Protein AF-A0A538CW38-F1 (afdb_monomer_lite)

Structure (mmCIF, N/CA/C/O backbone):
data_AF-A0A538CW38-F1
#
_entry.id   AF-A0A538CW38-F1
#
loop_
_atom_site.group_PDB
_atom_site.id
_atom_site.type_symbol
_atom_site.label_atom_id
_atom_site.label_alt_id
_atom_site.label_comp_id
_atom_site.label_asym_id
_atom_site.label_entity_id
_atom_site.label_seq_id
_atom_site.pdbx_PDB_ins_code
_atom_site.Cartn_x
_atom_site.Cartn_y
_atom_site.Cartn_z
_atom_site.occupancy
_atom_site.B_iso_or_equiv
_atom_site.auth_seq_id
_atom_site.auth_comp_id
_atom_site.auth_asym_id
_atom_site.auth_atom_id
_atom_site.pdbx_PDB_model_num
ATOM 1 N N . CYS A 1 1 ? -4.293 5.040 9.242 1.00 83.94 1 CYS A N 1
ATOM 2 C CA . CYS A 1 1 ? -3.721 4.566 7.962 1.00 83.94 1 CYS A CA 1
ATOM 3 C C . CYS A 1 1 ? -2.977 3.255 8.175 1.00 83.94 1 CYS A C 1
ATOM 5 O O . CYS A 1 1 ? -2.301 3.112 9.181 1.00 83.94 1 CYS A O 1
ATOM 7 N N . MET A 1 2 ? -3.087 2.299 7.259 1.00 89.56 2 MET A N 1
ATOM 8 C CA . MET A 1 2 ? -2.356 1.030 7.330 1.00 89.56 2 MET A CA 1
ATOM 9 C C . MET A 1 2 ? -1.549 0.855 6.048 1.00 89.56 2 MET A C 1
ATOM 11 O O . MET A 1 2 ? -2.017 1.242 4.981 1.00 89.56 2 MET A O 1
ATOM 15 N N . SER A 1 3 ? -0.340 0.308 6.149 1.00 89.81 3 SER A N 1
ATOM 16 C CA . SER A 1 3 ? 0.521 0.022 4.998 1.00 89.81 3 SER A CA 1
ATOM 17 C C . SER A 1 3 ? 1.208 -1.327 5.168 1.00 89.81 3 SER A C 1
ATOM 19 O O . SER A 1 3 ? 1.497 -1.734 6.289 1.00 89.81 3 SER A O 1
ATOM 21 N N . ARG A 1 4 ? 1.511 -2.004 4.055 1.00 91.19 4 ARG A N 1
ATOM 22 C CA . ARG A 1 4 ? 2.271 -3.266 4.045 1.00 91.19 4 ARG A CA 1
ATOM 23 C C . ARG A 1 4 ? 3.788 -3.053 4.107 1.00 91.19 4 ARG A C 1
ATOM 25 O O . ARG A 1 4 ? 4.537 -4.017 4.026 1.00 91.19 4 ARG A O 1
ATOM 32 N N . ALA A 1 5 ? 4.265 -1.812 4.185 1.00 91.38 5 ALA A N 1
ATOM 33 C CA . ALA A 1 5 ? 5.693 -1.546 4.318 1.00 91.38 5 ALA A CA 1
ATOM 34 C C . ALA A 1 5 ? 6.199 -1.927 5.726 1.00 91.38 5 ALA A C 1
ATOM 36 O O . ALA A 1 5 ? 5.459 -1.718 6.694 1.00 91.38 5 ALA A O 1
ATOM 37 N N . PRO A 1 6 ? 7.447 -2.430 5.853 1.00 93.75 6 PRO A N 1
ATOM 38 C CA . PRO A 1 6 ? 8.099 -2.646 7.145 1.00 93.75 6 PRO A CA 1
ATOM 39 C C . PRO A 1 6 ? 8.028 -1.408 8.041 1.00 93.75 6 PRO A C 1
ATOM 41 O O . PRO A 1 6 ? 8.028 -0.275 7.544 1.00 93.75 6 PRO A O 1
ATOM 44 N N . LEU A 1 7 ? 7.978 -1.622 9.357 1.00 94.75 7 LEU A N 1
ATOM 45 C CA . LEU A 1 7 ? 7.806 -0.551 10.335 1.00 94.75 7 LEU A CA 1
ATOM 46 C C . LEU A 1 7 ? 8.900 0.515 10.202 1.00 94.75 7 LEU A C 1
ATOM 48 O O . LEU A 1 7 ? 8.592 1.702 10.139 1.00 94.75 7 LEU A O 1
ATOM 52 N N . GLU A 1 8 ? 10.155 0.096 10.071 1.00 94.50 8 GLU A N 1
ATOM 53 C CA . GLU A 1 8 ? 11.328 0.968 9.965 1.00 94.50 8 GLU A CA 1
ATOM 54 C C . GLU A 1 8 ? 11.224 1.884 8.740 1.00 94.50 8 GLU A C 1
ATOM 56 O O . GLU A 1 8 ? 11.485 3.085 8.820 1.00 94.50 8 GLU A O 1
ATOM 61 N N . LYS A 1 9 ? 10.754 1.334 7.611 1.00 92.62 9 LYS A N 1
ATOM 62 C CA . LYS A 1 9 ? 10.517 2.099 6.383 1.00 92.62 9 LYS A CA 1
ATOM 63 C C . LYS A 1 9 ? 9.413 3.138 6.581 1.00 92.62 9 LYS A C 1
ATOM 65 O O . LYS A 1 9 ? 9.551 4.262 6.109 1.00 92.62 9 LYS A O 1
ATOM 70 N N . LEU A 1 10 ? 8.326 2.786 7.271 1.00 92.31 10 LEU A N 1
ATOM 71 C CA . LEU A 1 10 ? 7.231 3.722 7.547 1.00 92.31 10 LEU A CA 1
ATOM 72 C C . LEU A 1 10 ? 7.647 4.845 8.499 1.00 92.31 10 LEU A C 1
ATOM 74 O O . LEU A 1 10 ? 7.277 5.993 8.256 1.00 92.31 10 LEU A O 1
ATOM 78 N N . VAL A 1 11 ? 8.439 4.539 9.533 1.00 93.38 11 VAL A N 1
ATOM 79 C CA . VAL A 1 11 ? 9.001 5.550 10.445 1.00 93.38 11 VAL A CA 1
ATOM 80 C C . VAL A 1 11 ? 9.838 6.558 9.657 1.00 93.38 11 VAL A C 1
ATOM 82 O O . VAL A 1 11 ? 9.542 7.753 9.702 1.00 93.38 11 VAL A O 1
ATOM 85 N N . ALA A 1 12 ? 10.808 6.075 8.875 1.00 92.44 12 ALA A N 1
ATOM 86 C CA . ALA A 1 12 ? 11.690 6.925 8.076 1.00 92.44 12 ALA A CA 1
ATOM 87 C C . ALA A 1 12 ? 10.929 7.738 7.014 1.00 92.44 12 ALA A C 1
ATOM 89 O O . ALA A 1 12 ? 11.264 8.887 6.742 1.00 92.44 12 ALA A O 1
ATOM 90 N N . PHE A 1 13 ? 9.872 7.170 6.421 1.00 88.94 13 PHE A N 1
ATOM 91 C CA . PHE A 1 13 ? 9.053 7.872 5.430 1.00 88.94 13 PHE A CA 1
ATOM 92 C C . PHE A 1 13 ? 8.191 8.981 6.053 1.00 88.94 13 PHE A C 1
ATOM 94 O O . PHE A 1 13 ? 7.971 10.023 5.423 1.00 88.94 13 PHE A O 1
ATOM 101 N N . LYS A 1 14 ? 7.706 8.762 7.283 1.00 87.25 14 LYS A N 1
ATOM 102 C CA . LYS A 1 14 ? 6.852 9.688 8.036 1.00 87.25 14 LYS A CA 1
ATOM 103 C C . LYS A 1 14 ? 7.612 10.878 8.606 1.00 87.25 14 LYS A C 1
ATOM 105 O O . LYS A 1 14 ? 7.069 11.980 8.582 1.00 87.25 14 LYS A O 1
ATOM 110 N N . GLU A 1 15 ? 8.801 10.656 9.161 1.00 88.19 15 GLU A N 1
ATOM 111 C CA . GLU A 1 15 ? 9.587 11.675 9.868 1.00 88.19 15 GLU A CA 1
ATOM 112 C C . GLU A 1 15 ? 9.698 13.010 9.101 1.00 88.19 15 GLU A C 1
ATOM 114 O O . GLU A 1 15 ? 9.277 14.029 9.652 1.00 88.19 15 GLU A O 1
ATOM 119 N N . PRO A 1 16 ? 10.097 13.040 7.813 1.00 90.00 16 PRO A N 1
ATOM 120 C CA . PRO A 1 16 ? 10.167 14.290 7.054 1.00 90.00 16 PRO A CA 1
ATOM 121 C C . PRO A 1 16 ? 8.796 14.859 6.647 1.00 90.00 16 PRO A C 1
ATOM 123 O O . PRO A 1 16 ? 8.714 16.007 6.224 1.00 90.00 16 PRO A O 1
ATOM 126 N N . ARG A 1 17 ? 7.712 14.075 6.734 1.00 87.81 17 ARG A N 1
ATOM 127 C CA . ARG A 1 17 ? 6.363 14.450 6.263 1.00 87.81 17 ARG A CA 1
ATOM 128 C C . ARG A 1 17 ? 5.426 14.917 7.376 1.00 87.81 17 ARG A C 1
ATOM 130 O O . ARG A 1 17 ? 4.297 15.304 7.086 1.00 87.81 17 ARG A O 1
ATOM 137 N N . GLY A 1 18 ? 5.849 14.846 8.639 1.00 89.75 18 GLY A N 1
ATOM 138 C CA . GLY A 1 18 ? 5.095 15.393 9.771 1.00 89.75 18 GLY A CA 1
ATOM 139 C C . GLY A 1 18 ? 3.697 14.791 9.972 1.00 89.75 18 GLY A C 1
ATOM 140 O O . GLY A 1 18 ? 2.805 15.481 10.458 1.00 89.75 18 GLY A O 1
ATOM 141 N N . TRP A 1 19 ? 3.464 13.527 9.589 1.00 87.69 19 TRP A N 1
ATOM 142 C CA . TRP A 1 19 ? 2.121 12.934 9.683 1.00 87.69 19 TRP A CA 1
ATOM 143 C C . TRP A 1 19 ? 1.596 12.912 11.127 1.00 87.69 19 TRP A C 1
ATOM 145 O O . TRP A 1 19 ? 2.262 12.419 12.040 1.00 87.69 19 TRP A O 1
ATOM 155 N N . THR A 1 20 ? 0.362 13.370 11.316 1.00 88.56 20 THR A N 1
ATOM 156 C CA . THR A 1 20 ? -0.348 13.359 12.608 1.00 88.56 20 THR A CA 1
ATOM 157 C C . THR A 1 20 ? -1.392 12.250 12.706 1.00 88.56 20 THR A C 1
ATOM 159 O O . THR A 1 20 ? -1.828 11.900 13.801 1.00 88.56 20 THR A O 1
ATOM 162 N N . VAL A 1 21 ? -1.781 11.662 11.573 1.00 86.19 21 VAL A N 1
ATOM 163 C CA . VAL A 1 21 ? -2.743 10.560 11.529 1.00 86.19 21 VAL A CA 1
ATOM 164 C C . VAL A 1 21 ? -2.149 9.294 12.159 1.00 86.19 21 VAL A C 1
ATOM 166 O O . VAL A 1 21 ? -0.995 8.959 11.871 1.00 86.19 21 VAL A O 1
ATOM 169 N N . PRO A 1 22 ? -2.912 8.544 12.979 1.00 90.38 22 PRO A N 1
ATOM 170 C CA . PRO A 1 22 ? -2.478 7.239 13.454 1.00 90.38 22 PRO A CA 1
ATOM 171 C C . PRO A 1 22 ? -2.173 6.320 12.277 1.00 90.38 22 PRO A C 1
ATOM 173 O O . PRO A 1 22 ? -2.947 6.228 11.314 1.00 90.38 22 PRO A O 1
ATOM 176 N N . TRP A 1 23 ? -1.046 5.627 12.350 1.00 90.94 23 TRP A N 1
ATOM 177 C CA . TRP A 1 23 ? -0.602 4.725 11.304 1.00 90.94 23 TRP A CA 1
ATOM 178 C C . TRP A 1 23 ? -0.074 3.428 11.904 1.00 90.94 23 TRP A C 1
ATOM 180 O O . TRP A 1 23 ? 0.406 3.405 13.035 1.00 90.94 23 TRP A O 1
ATOM 190 N N . VAL A 1 24 ? -0.198 2.346 11.145 1.00 93.75 24 VAL A N 1
ATOM 191 C CA . VAL A 1 24 ? 0.233 1.014 11.560 1.00 93.75 24 VAL A CA 1
ATOM 192 C C . VAL A 1 24 ? 0.886 0.293 10.386 1.00 93.75 24 VAL A C 1
ATOM 194 O O . VAL A 1 24 ? 0.472 0.454 9.231 1.00 93.75 24 VAL A O 1
ATOM 197 N N . SER A 1 25 ? 1.925 -0.484 10.682 1.00 94.62 25 SER A N 1
ATOM 198 C CA . SER A 1 25 ? 2.499 -1.432 9.732 1.00 94.62 25 SER A CA 1
ATOM 199 C C . SER A 1 25 ? 1.713 -2.739 9.796 1.00 94.62 25 SER A C 1
ATOM 201 O O . SER A 1 25 ? 1.579 -3.323 10.864 1.00 94.62 25 SER A O 1
ATOM 203 N N . GLY A 1 26 ? 1.206 -3.192 8.654 1.00 93.25 26 GLY A N 1
ATOM 204 C CA . GLY A 1 26 ? 0.672 -4.540 8.449 1.00 93.25 26 GLY A CA 1
ATOM 205 C C . GLY A 1 26 ? 1.699 -5.480 7.820 1.00 93.25 26 GLY A C 1
ATOM 206 O O . GLY A 1 26 ? 1.327 -6.399 7.097 1.00 93.25 26 GLY A O 1
ATOM 207 N N . TYR A 1 27 ? 2.994 -5.190 7.966 1.00 93.38 27 TYR A N 1
ATOM 208 C CA . TYR A 1 27 ? 4.041 -6.031 7.401 1.00 93.38 27 TYR A CA 1
ATOM 209 C C . TYR A 1 27 ? 4.046 -7.409 8.073 1.00 93.38 27 TYR A C 1
ATOM 211 O O . TYR A 1 27 ? 4.076 -7.503 9.296 1.00 93.38 27 TYR A O 1
ATOM 219 N N . GLY A 1 28 ? 4.035 -8.467 7.261 1.00 91.88 28 GLY A N 1
ATOM 220 C CA . GLY A 1 28 ? 4.014 -9.855 7.735 1.00 91.88 28 GLY A CA 1
ATOM 221 C C . GLY A 1 28 ? 2.635 -10.386 8.139 1.00 91.88 28 GLY A C 1
ATOM 222 O O . GLY A 1 28 ? 2.541 -11.560 8.474 1.00 91.88 28 GLY A O 1
ATOM 223 N N . ASP A 1 29 ? 1.589 -9.561 8.077 1.00 93.62 29 ASP A N 1
ATOM 224 C CA . ASP A 1 29 ? 0.212 -9.945 8.393 1.00 93.62 29 ASP A CA 1
ATOM 225 C C . ASP A 1 29 ? -0.651 -10.082 7.124 1.00 93.62 29 ASP A C 1
ATOM 227 O O . ASP A 1 29 ? -0.377 -9.453 6.093 1.00 93.62 29 ASP A O 1
ATOM 231 N N . ASP A 1 30 ? -1.705 -10.899 7.205 1.00 94.00 30 ASP A N 1
ATOM 232 C CA . ASP A 1 30 ? -2.580 -11.213 6.072 1.00 94.00 30 ASP A CA 1
ATOM 233 C C . ASP A 1 30 ? -3.799 -10.281 5.929 1.00 94.00 30 ASP A C 1
ATOM 235 O O . ASP A 1 30 ? -4.483 -10.316 4.903 1.00 94.00 30 ASP A O 1
ATOM 239 N N . PHE A 1 31 ? -4.046 -9.369 6.878 1.00 91.25 31 PHE A N 1
ATOM 240 C CA . PHE A 1 31 ? -5.240 -8.516 6.909 1.00 91.25 31 PHE A CA 1
ATOM 241 C C . PHE A 1 31 ? -5.486 -7.761 5.599 1.00 91.25 31 PHE A C 1
ATOM 243 O O . PHE A 1 31 ? -6.604 -7.728 5.087 1.00 91.25 31 PHE A O 1
ATOM 250 N N . LEU A 1 32 ? -4.457 -7.151 5.001 1.00 90.44 32 LEU A N 1
ATOM 251 C CA . LEU A 1 32 ? -4.656 -6.417 3.747 1.00 90.44 32 LEU A CA 1
ATOM 252 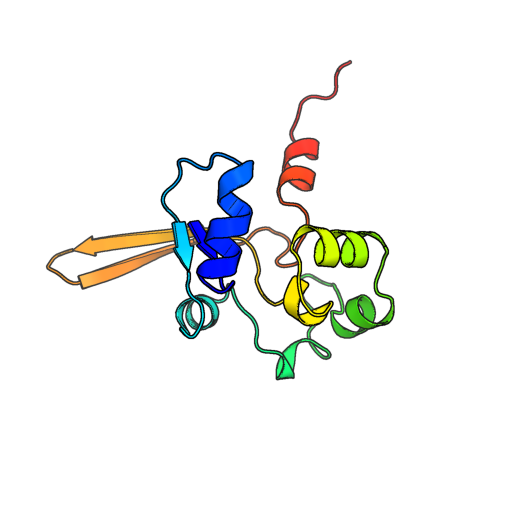C C . LEU A 1 32 ? -5.047 -7.349 2.589 1.00 90.44 32 LEU A C 1
ATOM 254 O O . LEU A 1 32 ? -5.762 -6.906 1.691 1.00 90.44 32 LEU A O 1
ATOM 258 N N . PHE A 1 33 ? -4.635 -8.619 2.601 1.00 90.50 33 PHE A N 1
ATOM 259 C CA . PHE A 1 33 ? -5.056 -9.605 1.602 1.00 90.50 33 PHE A CA 1
ATOM 260 C C . PHE A 1 33 ? -6.503 -10.045 1.838 1.00 90.50 33 PHE A C 1
ATOM 262 O O . PHE A 1 33 ? -7.304 -9.995 0.905 1.00 90.50 33 PHE A O 1
ATOM 269 N N . ASP A 1 34 ? -6.863 -10.384 3.078 1.00 91.19 34 ASP A N 1
ATOM 270 C CA . ASP A 1 34 ? -8.220 -10.821 3.447 1.00 91.19 34 ASP A CA 1
ATOM 271 C C . ASP A 1 34 ? -9.277 -9.749 3.151 1.00 91.19 34 ASP A C 1
ATOM 273 O O . ASP A 1 34 ? -10.413 -10.036 2.761 1.00 91.19 34 ASP A O 1
ATOM 277 N N . TYR A 1 35 ? -8.885 -8.480 3.275 1.00 88.56 35 TYR A N 1
ATOM 278 C CA . TYR A 1 35 ? -9.743 -7.338 2.984 1.00 88.56 35 TYR A CA 1
ATOM 279 C C . TYR A 1 35 ? -9.615 -6.824 1.545 1.00 88.56 35 TYR A C 1
ATOM 281 O O . TYR A 1 35 ? -10.276 -5.846 1.196 1.00 88.56 35 TYR A O 1
ATOM 289 N N . GLY A 1 36 ? -8.840 -7.489 0.682 1.00 86.38 36 GLY A N 1
ATOM 290 C CA . GLY A 1 36 ? -8.750 -7.193 -0.752 1.00 86.38 36 GLY A CA 1
ATOM 291 C C . GLY A 1 36 ? -7.999 -5.905 -1.105 1.00 86.38 36 GLY A C 1
ATOM 292 O O . GLY A 1 36 ? -8.204 -5.360 -2.189 1.00 86.38 36 GLY A O 1
ATOM 293 N N . PHE A 1 37 ? -7.163 -5.401 -0.194 1.00 86.62 37 PHE A N 1
ATOM 294 C CA . PHE A 1 37 ? -6.291 -4.242 -0.406 1.00 86.62 37 PHE A CA 1
ATOM 295 C C . PHE A 1 37 ? -4.877 -4.634 -0.841 1.00 86.62 37 PHE A C 1
ATOM 297 O O . PHE A 1 37 ? -4.184 -3.810 -1.424 1.00 86.62 37 PHE A O 1
ATOM 304 N N . ALA A 1 38 ? -4.431 -5.861 -0.581 1.00 88.31 38 ALA A N 1
ATOM 305 C CA . ALA A 1 38 ? -3.144 -6.379 -1.027 1.00 88.31 38 ALA A CA 1
ATOM 306 C C . ALA A 1 38 ? -3.319 -7.572 -1.965 1.00 88.31 38 ALA A C 1
ATOM 308 O O . ALA A 1 38 ? -4.312 -8.298 -1.915 1.00 88.31 38 ALA A O 1
ATOM 309 N N . PHE A 1 39 ? -2.322 -7.776 -2.819 1.00 85.19 39 PHE A N 1
ATOM 310 C CA . PHE A 1 39 ? -2.363 -8.782 -3.867 1.00 85.19 39 PHE A CA 1
ATOM 311 C C . PHE A 1 39 ? -1.085 -9.598 -3.875 1.00 85.19 39 PHE A C 1
ATOM 313 O O . PHE A 1 39 ? 0.020 -9.065 -3.745 1.00 85.19 39 PHE A O 1
ATOM 320 N N . ARG A 1 40 ? -1.251 -10.912 -4.005 1.00 85.38 40 ARG A N 1
ATOM 321 C CA . ARG A 1 40 ? -0.124 -11.836 -4.048 1.00 85.38 40 ARG A CA 1
ATOM 322 C C . ARG A 1 40 ? 0.527 -11.807 -5.425 1.00 85.38 40 ARG A C 1
ATOM 324 O O . ARG A 1 40 ? -0.156 -11.622 -6.434 1.00 85.38 40 ARG A O 1
ATOM 331 N N . ARG A 1 41 ? 1.850 -11.980 -5.450 1.00 81.38 41 ARG A N 1
ATOM 332 C CA . ARG A 1 41 ? 2.660 -11.895 -6.672 1.00 81.38 41 ARG A CA 1
ATOM 333 C C . ARG A 1 41 ? 2.243 -12.910 -7.720 1.00 81.38 41 ARG A C 1
ATOM 335 O O . ARG A 1 41 ? 2.172 -12.545 -8.888 1.00 81.38 41 ARG A O 1
ATOM 342 N N . GLU A 1 42 ? 1.896 -14.128 -7.306 1.00 76.06 42 GLU A N 1
ATOM 343 C CA . GLU A 1 42 ? 1.603 -15.228 -8.230 1.00 76.06 42 GLU A CA 1
ATOM 344 C C . GLU A 1 42 ? 0.430 -14.916 -9.174 1.00 76.06 42 GLU A C 1
ATOM 346 O O . GLU A 1 42 ? 0.337 -15.494 -10.252 1.00 76.06 42 GLU A O 1
ATOM 351 N N . GLY A 1 43 ? -0.449 -13.980 -8.795 1.00 68.94 43 GLY A N 1
ATOM 352 C CA . GLY A 1 43 ? -1.569 -13.547 -9.625 1.00 68.94 43 GLY A CA 1
ATOM 353 C C . GLY A 1 43 ? -1.352 -12.237 -10.380 1.00 68.94 43 GLY A C 1
ATOM 354 O O . GLY A 1 43 ? -2.184 -11.901 -11.214 1.00 68.94 43 GLY A O 1
ATOM 355 N N . MET A 1 44 ? -0.304 -11.451 -10.107 1.00 73.56 44 MET A N 1
ATOM 356 C CA . MET A 1 44 ? -0.229 -10.075 -10.628 1.00 73.56 44 MET A CA 1
ATOM 357 C C . MET A 1 44 ? 0.071 -10.003 -12.124 1.00 73.56 44 MET A C 1
ATOM 359 O O . MET A 1 44 ? -0.581 -9.236 -12.820 1.00 73.56 44 MET A O 1
ATOM 363 N N . SER A 1 45 ? 0.994 -10.817 -12.632 1.00 67.50 45 SER A N 1
ATOM 364 C CA . SER A 1 45 ? 1.408 -10.794 -14.043 1.00 67.50 45 SER A CA 1
ATOM 365 C C . SER A 1 45 ? 0.366 -11.350 -15.022 1.00 67.50 45 SER A C 1
ATOM 367 O O . SER A 1 45 ? 0.533 -11.208 -16.229 1.00 67.50 45 SER A O 1
ATOM 369 N N . SER A 1 46 ? -0.703 -11.972 -14.518 1.00 62.75 46 SER A N 1
ATOM 370 C CA . SER A 1 46 ? -1.804 -12.553 -15.302 1.00 62.75 46 SER A CA 1
ATOM 371 C C . SER A 1 46 ? -3.171 -11.927 -14.989 1.00 62.75 46 SER A C 1
ATOM 373 O O . SER A 1 46 ? -4.197 -12.383 -15.492 1.00 62.75 46 SER A O 1
ATOM 375 N N . SER A 1 47 ? -3.206 -10.886 -14.151 1.00 66.38 47 SER A N 1
ATOM 376 C CA . SER A 1 47 ? -4.444 -10.227 -13.727 1.00 66.38 47 SER A CA 1
ATOM 377 C C . SER A 1 47 ? -4.830 -9.071 -14.647 1.00 66.38 47 SER A C 1
ATOM 379 O O . SER A 1 47 ? -4.032 -8.165 -14.878 1.00 66.38 47 SER A O 1
ATOM 381 N N . VAL A 1 48 ? -6.107 -9.014 -15.028 1.00 62.00 48 VAL A N 1
ATOM 382 C CA . VAL A 1 48 ? -6.746 -7.778 -15.503 1.00 62.00 48 VAL A CA 1
ATOM 383 C C . VAL A 1 48 ? -7.423 -7.093 -14.316 1.00 62.00 48 VAL A C 1
ATOM 385 O O . VAL A 1 48 ? -8.214 -7.717 -13.606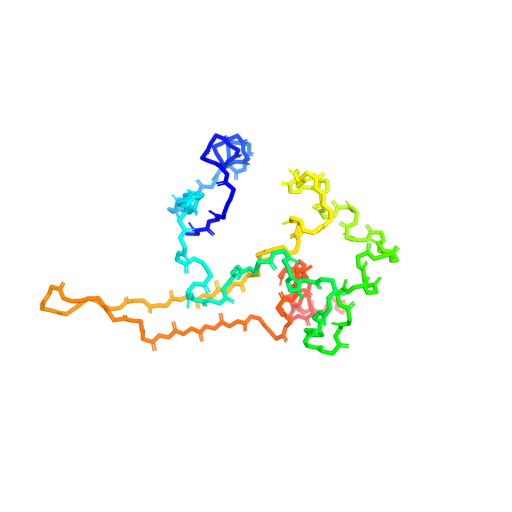 1.00 62.00 48 VAL A O 1
ATOM 388 N N . ARG A 1 49 ? -7.124 -5.812 -14.081 1.00 68.25 49 ARG A N 1
ATOM 389 C CA . ARG A 1 49 ? -7.756 -4.993 -13.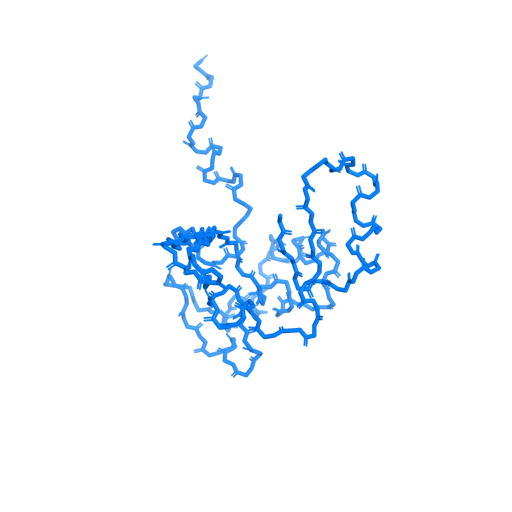034 1.00 68.25 49 ARG A CA 1
ATOM 390 C C . ARG A 1 49 ? -8.350 -3.737 -13.628 1.00 68.25 49 ARG A C 1
ATOM 392 O O . ARG A 1 49 ? -7.627 -2.945 -14.216 1.00 68.25 49 ARG A O 1
ATOM 399 N N . ASP A 1 50 ? -9.657 -3.563 -13.461 1.00 65.81 50 ASP A N 1
ATOM 400 C CA . ASP A 1 50 ? -10.388 -2.385 -13.942 1.00 65.81 50 ASP A CA 1
ATOM 401 C C . ASP A 1 50 ? -10.103 -2.075 -15.426 1.00 65.81 50 ASP A C 1
ATOM 403 O O . ASP A 1 50 ? -9.920 -0.927 -15.819 1.00 65.81 50 ASP A O 1
ATOM 407 N N . GLY A 1 51 ? -10.012 -3.129 -16.248 1.00 67.19 51 GLY A N 1
ATOM 408 C CA . GLY A 1 51 ? -9.707 -3.035 -17.680 1.00 67.19 51 GLY A CA 1
ATOM 409 C C . GLY A 1 51 ? -8.221 -2.899 -18.031 1.00 67.19 51 GLY A C 1
ATOM 410 O O . GLY A 1 51 ? -7.899 -2.813 -19.210 1.00 67.19 51 GLY A O 1
ATOM 411 N N . VAL A 1 52 ? -7.319 -2.909 -17.047 1.00 73.31 52 VAL A N 1
ATOM 412 C CA . VAL A 1 52 ? -5.868 -2.826 -17.258 1.00 73.31 52 VAL A CA 1
ATOM 413 C C . VAL A 1 52 ? -5.218 -4.190 -17.085 1.00 73.31 52 VAL A C 1
ATOM 415 O O . VAL A 1 52 ? -5.335 -4.811 -16.027 1.00 73.31 52 VAL A O 1
ATOM 418 N N . ASP A 1 53 ? -4.505 -4.642 -18.113 1.00 84.62 53 ASP A N 1
ATOM 419 C CA . ASP A 1 53 ? -3.624 -5.804 -18.039 1.00 84.62 53 ASP A CA 1
ATOM 420 C C . ASP A 1 53 ? -2.385 -5.443 -17.205 1.00 84.62 53 ASP A C 1
ATOM 422 O O . ASP A 1 53 ? -1.531 -4.647 -17.609 1.00 84.62 53 ASP A O 1
ATOM 426 N N . LEU A 1 54 ? -2.300 -6.000 -15.995 1.00 83.00 54 LEU A N 1
ATOM 427 C CA . LEU A 1 54 ? -1.168 -5.751 -15.107 1.00 83.00 54 LEU A CA 1
ATOM 428 C C . LEU A 1 54 ? 0.129 -6.356 -15.636 1.00 83.00 54 LEU A C 1
ATOM 430 O O . LEU A 1 54 ? 1.191 -5.782 -15.409 1.00 83.00 54 LEU A O 1
ATOM 434 N N . GLY A 1 55 ? 0.063 -7.492 -16.329 1.00 86.38 55 GLY A N 1
ATOM 435 C CA . GLY A 1 55 ? 1.231 -8.119 -16.934 1.00 86.38 55 GLY A CA 1
ATOM 436 C C . GLY A 1 55 ? 1.828 -7.244 -18.028 1.00 86.38 55 GLY A C 1
ATOM 437 O O . GLY A 1 55 ? 3.045 -7.080 -18.091 1.00 86.38 55 GLY A O 1
ATOM 438 N N . GLU A 1 56 ? 0.978 -6.644 -18.859 1.00 87.25 56 GLU A N 1
ATOM 439 C CA . GLU A 1 56 ? 1.386 -5.651 -19.850 1.00 87.25 56 GLU A CA 1
ATOM 440 C C . GLU A 1 56 ? 1.946 -4.392 -19.199 1.00 87.25 56 GLU A C 1
ATOM 442 O O . GLU A 1 56 ? 3.068 -4.002 -19.507 1.00 87.25 56 GLU A O 1
ATOM 447 N N . MET A 1 57 ? 1.236 -3.810 -18.233 1.00 86.75 57 MET A N 1
ATOM 448 C CA . MET A 1 57 ? 1.689 -2.602 -17.542 1.00 86.75 57 MET A CA 1
ATOM 449 C C . MET A 1 57 ? 3.042 -2.796 -16.837 1.00 86.75 57 MET A C 1
ATOM 451 O O . MET A 1 57 ? 3.886 -1.903 -16.873 1.00 86.75 57 MET A O 1
ATOM 455 N N . LEU A 1 58 ? 3.272 -3.954 -16.209 1.00 89.00 58 LEU A N 1
ATOM 456 C CA . LEU A 1 58 ? 4.549 -4.283 -15.567 1.00 89.00 58 LEU A CA 1
ATOM 457 C C . LEU A 1 58 ? 5.682 -4.480 -16.585 1.00 89.00 58 LEU A C 1
ATOM 459 O O . LEU A 1 58 ? 6.827 -4.161 -16.272 1.00 89.00 58 LEU A O 1
ATOM 463 N N . ARG A 1 59 ? 5.373 -4.983 -17.787 1.00 90.81 59 ARG A N 1
ATOM 464 C CA . ARG A 1 59 ? 6.343 -5.208 -18.870 1.00 90.81 59 ARG A CA 1
ATOM 465 C C . ARG A 1 59 ? 6.719 -3.917 -19.592 1.00 90.81 59 ARG A C 1
ATOM 467 O O . ARG A 1 59 ? 7.901 -3.661 -19.788 1.00 90.81 59 ARG A O 1
ATOM 474 N N . GLU A 1 60 ? 5.723 -3.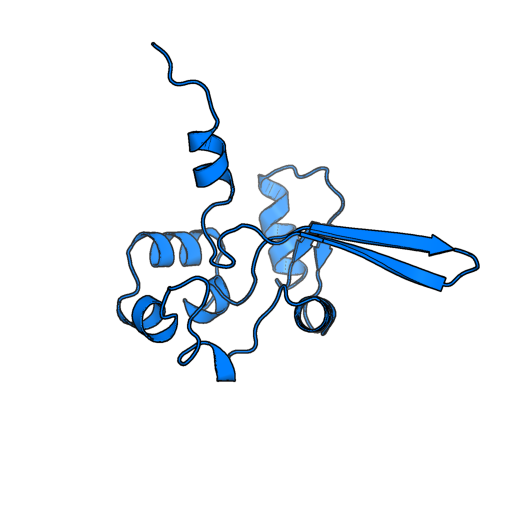115 -19.956 1.00 93.12 60 GLU A N 1
ATOM 475 C CA . GLU A 1 60 ? 5.903 -1.799 -20.585 1.00 93.12 60 GLU A CA 1
ATOM 476 C C . GLU A 1 60 ? 6.498 -0.786 -19.598 1.00 93.12 60 GLU A C 1
ATOM 478 O O . GLU A 1 60 ? 7.223 0.135 -19.981 1.00 93.12 60 GLU A O 1
ATOM 483 N N . ALA A 1 61 ? 6.208 -0.977 -18.305 1.00 91.62 61 ALA A N 1
ATOM 484 C CA . ALA A 1 61 ? 6.724 -0.194 -17.193 1.00 91.62 61 ALA A CA 1
ATOM 485 C C . ALA A 1 61 ? 6.624 1.319 -17.452 1.00 91.62 61 ALA A C 1
ATOM 487 O O . ALA A 1 61 ? 7.653 1.990 -17.424 1.00 91.62 61 ALA A O 1
ATOM 488 N N . PRO A 1 62 ? 5.435 1.884 -17.731 1.00 90.25 62 PRO A N 1
ATOM 489 C CA . PRO A 1 62 ? 5.292 3.285 -18.132 1.00 90.25 62 PRO A CA 1
ATOM 490 C C . PRO A 1 62 ? 5.962 4.241 -17.133 1.00 90.25 62 PRO A C 1
ATOM 492 O O . PRO A 1 62 ? 6.071 3.928 -15.949 1.00 90.25 62 PRO A O 1
ATOM 495 N N . GLN A 1 63 ? 6.400 5.419 -17.594 1.00 88.12 63 GLN A N 1
ATOM 496 C CA . GLN A 1 63 ? 7.246 6.314 -16.787 1.00 88.12 63 GLN A CA 1
ATOM 497 C C . GLN A 1 63 ? 6.652 6.628 -15.408 1.00 88.12 63 GLN A C 1
ATOM 499 O O . GLN A 1 63 ? 7.352 6.493 -14.413 1.00 88.12 63 GLN A O 1
ATOM 504 N N . TRP A 1 64 ? 5.348 6.909 -15.334 1.00 87.19 64 TRP A N 1
ATOM 505 C CA . TRP A 1 64 ? 4.667 7.174 -14.064 1.00 87.19 64 TRP A CA 1
ATOM 506 C C . TRP 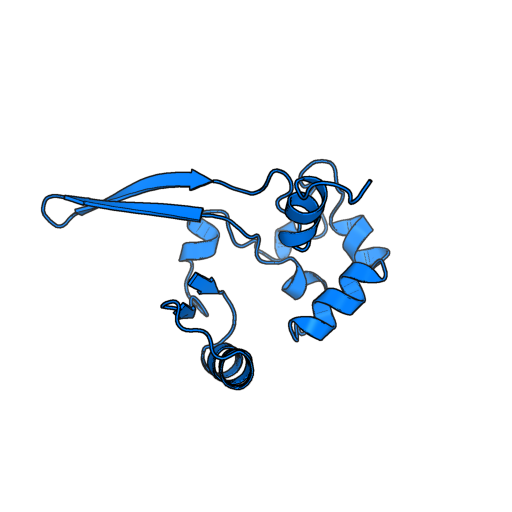A 1 64 ? 4.807 6.024 -13.052 1.00 87.19 64 TRP A C 1
ATOM 508 O O . TRP A 1 64 ? 4.869 6.268 -11.852 1.00 87.19 64 TRP A O 1
ATOM 518 N N . LEU A 1 65 ? 4.863 4.769 -13.513 1.00 87.62 65 LEU A N 1
ATOM 519 C CA . LEU A 1 65 ? 5.004 3.599 -12.647 1.00 87.62 65 LEU A CA 1
ATOM 520 C C . LEU A 1 65 ? 6.444 3.465 -12.139 1.00 87.62 65 LEU A C 1
ATOM 522 O O . LEU A 1 65 ? 6.658 3.061 -10.995 1.00 87.62 65 LEU A O 1
ATOM 526 N N . ARG A 1 66 ? 7.427 3.828 -12.973 1.00 91.19 66 ARG A N 1
ATOM 527 C CA . ARG A 1 66 ? 8.840 3.905 -12.575 1.00 91.19 66 ARG A CA 1
ATOM 528 C C . ARG A 1 66 ? 9.044 4.994 -11.526 1.00 91.19 66 ARG A C 1
ATOM 530 O O . ARG A 1 66 ? 9.583 4.695 -10.462 1.00 91.19 66 ARG A O 1
ATOM 537 N N . ASP A 1 67 ? 8.518 6.190 -11.782 1.00 90.88 67 ASP A N 1
ATOM 538 C CA . ASP A 1 67 ? 8.575 7.326 -10.857 1.00 90.88 67 ASP A CA 1
ATOM 539 C C . ASP A 1 67 ? 7.896 6.973 -9.529 1.00 90.88 67 ASP A C 1
ATOM 541 O O . ASP A 1 67 ? 8.471 7.153 -8.458 1.00 90.88 67 ASP A O 1
ATOM 545 N N . TYR A 1 68 ? 6.703 6.371 -9.591 1.00 87.44 68 TYR A N 1
ATOM 546 C CA . TYR A 1 68 ? 5.972 5.948 -8.401 1.00 87.44 68 TYR A CA 1
ATOM 547 C C . TYR A 1 68 ? 6.742 4.906 -7.580 1.00 87.44 68 TYR A C 1
ATOM 549 O O . TYR A 1 68 ? 6.828 5.025 -6.357 1.00 87.44 68 TYR A O 1
ATOM 557 N N . ARG A 1 69 ? 7.341 3.894 -8.229 1.00 91.69 69 ARG A N 1
ATOM 558 C CA . ARG A 1 69 ? 8.191 2.896 -7.556 1.00 91.69 69 ARG A CA 1
ATOM 559 C C . ARG A 1 69 ? 9.326 3.574 -6.786 1.00 91.69 69 ARG A C 1
ATOM 561 O O . ARG A 1 69 ? 9.597 3.171 -5.653 1.00 91.69 69 ARG A O 1
ATOM 568 N N . GLU A 1 70 ? 9.998 4.544 -7.401 1.00 92.50 70 GLU A N 1
ATOM 569 C CA . GLU A 1 70 ? 11.096 5.292 -6.782 1.00 92.50 70 GLU A CA 1
ATOM 570 C C . GLU A 1 70 ? 10.605 6.150 -5.615 1.00 92.50 70 GLU A C 1
ATOM 572 O O . GLU A 1 70 ? 11.161 6.055 -4.520 1.00 92.50 70 GLU A O 1
ATOM 577 N N . GLU A 1 71 ? 9.513 6.894 -5.804 1.00 87.31 71 GLU A N 1
ATOM 578 C CA . GLU A 1 71 ? 8.902 7.747 -4.781 1.00 87.31 71 GLU A CA 1
ATOM 579 C C . GLU A 1 71 ? 8.561 6.959 -3.509 1.00 87.31 71 GLU A C 1
ATOM 581 O O . GLU A 1 71 ? 8.866 7.387 -2.392 1.00 87.31 71 GLU A O 1
ATOM 586 N N . VAL A 1 72 ? 7.955 5.777 -3.663 1.00 85.88 72 VAL A N 1
ATOM 587 C CA . VAL A 1 72 ? 7.577 4.924 -2.526 1.00 85.88 72 VAL A CA 1
ATOM 588 C C . VAL A 1 72 ? 8.694 3.984 -2.080 1.00 85.88 72 VAL A C 1
ATOM 590 O O . VAL A 1 72 ? 8.498 3.199 -1.145 1.00 85.88 72 VAL A O 1
ATOM 593 N N . GLY A 1 73 ? 9.857 4.017 -2.736 1.00 89.88 73 GLY A N 1
ATOM 594 C CA . GLY A 1 73 ? 11.007 3.159 -2.454 1.00 89.88 73 GLY A CA 1
ATOM 595 C C . GLY A 1 73 ? 10.674 1.667 -2.524 1.00 89.88 73 GLY A C 1
ATOM 596 O O . GLY A 1 73 ? 11.043 0.903 -1.626 1.00 89.88 73 GLY A O 1
ATOM 597 N N . ALA A 1 74 ? 9.865 1.248 -3.498 1.00 89.81 74 ALA A N 1
ATOM 598 C CA . ALA A 1 74 ? 9.547 -0.161 -3.709 1.00 89.81 74 ALA A CA 1
ATOM 599 C C . ALA A 1 74 ? 10.744 -0.891 -4.353 1.00 89.81 74 ALA A C 1
ATOM 601 O O . ALA A 1 74 ? 11.398 -0.335 -5.236 1.00 89.81 74 ALA A O 1
ATOM 602 N N . PRO A 1 75 ? 11.050 -2.138 -3.945 1.00 91.62 75 PRO A N 1
ATOM 603 C CA . PRO A 1 75 ? 12.201 -2.866 -4.484 1.00 91.62 75 PRO A CA 1
ATOM 604 C C . PRO A 1 75 ? 12.047 -3.172 -5.983 1.00 91.62 75 PRO A C 1
ATOM 606 O O . PRO A 1 75 ? 13.026 -3.139 -6.724 1.00 91.62 75 PRO A O 1
ATOM 609 N N . ASP A 1 76 ? 10.817 -3.366 -6.457 1.00 92.50 76 ASP A N 1
ATOM 610 C CA . ASP A 1 76 ? 10.462 -3.673 -7.844 1.00 92.50 76 ASP A CA 1
ATOM 611 C C . ASP A 1 76 ? 9.076 -3.094 -8.201 1.00 92.50 76 ASP A C 1
ATOM 613 O O . ASP A 1 76 ? 8.348 -2.607 -7.329 1.00 92.50 76 ASP A O 1
ATOM 617 N N . LEU A 1 77 ? 8.732 -3.104 -9.496 1.00 90.44 77 LEU A N 1
ATOM 618 C CA . LEU A 1 77 ? 7.461 -2.563 -10.003 1.00 90.44 77 LEU A CA 1
ATOM 619 C C . LEU A 1 77 ? 6.254 -3.343 -9.463 1.00 90.44 77 LEU A C 1
ATOM 621 O O . LEU A 1 77 ? 5.244 -2.741 -9.112 1.00 90.44 77 LEU A O 1
ATOM 625 N N . GLU A 1 78 ? 6.374 -4.667 -9.325 1.00 88.88 78 GLU A N 1
ATOM 626 C CA . GLU A 1 78 ? 5.330 -5.515 -8.740 1.00 88.88 78 GLU A CA 1
ATOM 627 C C . GLU A 1 78 ? 4.991 -5.093 -7.309 1.00 88.88 78 GLU A C 1
ATOM 629 O O . GLU A 1 78 ? 3.825 -4.948 -6.950 1.00 88.88 78 GLU A O 1
ATOM 634 N N . SER A 1 79 ? 6.010 -4.856 -6.483 1.00 88.06 79 SER A N 1
ATOM 635 C CA . SER A 1 79 ? 5.845 -4.414 -5.100 1.00 88.06 79 SER A CA 1
ATOM 636 C C . SER A 1 79 ? 5.145 -3.069 -5.031 1.00 88.06 79 SER A C 1
ATOM 638 O O . SER A 1 79 ? 4.313 -2.886 -4.141 1.00 88.06 79 SER A O 1
ATOM 640 N N . ALA A 1 80 ? 5.451 -2.160 -5.963 1.00 87.69 80 ALA A N 1
ATOM 641 C CA . ALA A 1 80 ? 4.831 -0.842 -6.031 1.00 87.69 80 ALA A CA 1
ATOM 642 C C . ALA A 1 80 ? 3.308 -0.946 -6.216 1.00 87.69 80 ALA A C 1
ATOM 644 O O . ALA A 1 80 ? 2.568 -0.217 -5.569 1.00 87.69 80 ALA A O 1
ATOM 645 N N . VAL A 1 81 ? 2.824 -1.906 -7.010 1.00 85.06 81 VAL A N 1
ATOM 646 C CA . VAL A 1 81 ? 1.383 -2.100 -7.280 1.00 85.06 81 VAL A CA 1
ATOM 647 C C . VAL A 1 81 ? 0.747 -3.253 -6.493 1.00 85.06 81 VAL A C 1
ATOM 649 O O . VAL A 1 81 ? -0.413 -3.610 -6.715 1.00 85.06 81 VAL A O 1
ATOM 652 N N . SER A 1 82 ? 1.485 -3.835 -5.542 1.00 86.81 82 SER A N 1
ATOM 653 C CA . SER A 1 82 ? 1.017 -4.970 -4.729 1.00 86.81 82 SER A CA 1
ATOM 654 C C . SER A 1 82 ? -0.018 -4.590 -3.669 1.00 86.81 82 SER A C 1
ATOM 656 O O . SER A 1 82 ? -0.604 -5.474 -3.042 1.00 86.81 82 SER A O 1
ATOM 658 N N . VAL A 1 83 ? -0.255 -3.293 -3.463 1.00 85.44 83 VAL A N 1
ATOM 659 C CA . VAL A 1 83 ? -1.233 -2.759 -2.513 1.00 85.44 83 VAL A CA 1
ATOM 660 C C . VAL A 1 83 ? -2.051 -1.672 -3.205 1.00 85.44 83 VAL A C 1
ATOM 662 O O . VAL A 1 83 ? -1.499 -0.796 -3.862 1.00 85.44 83 VAL A O 1
ATOM 665 N N . SER A 1 84 ? -3.370 -1.735 -3.053 1.00 79.75 84 SER A N 1
ATOM 666 C CA . SER A 1 84 ? -4.306 -0.707 -3.494 1.00 79.75 84 SER A CA 1
ATOM 667 C C . SER A 1 84 ? -4.684 0.208 -2.335 1.00 79.75 84 SER A C 1
ATOM 669 O O . SER A 1 84 ? -4.646 -0.176 -1.164 1.00 79.75 84 SER A O 1
ATOM 671 N N . ALA A 1 85 ? -5.091 1.424 -2.674 1.00 79.06 85 ALA A N 1
ATOM 672 C CA . ALA A 1 85 ? -5.714 2.324 -1.726 1.00 79.06 85 ALA A CA 1
ATOM 673 C C . ALA A 1 85 ? -7.162 1.914 -1.432 1.00 79.06 85 ALA A C 1
ATOM 675 O O . ALA A 1 85 ? -7.824 1.247 -2.224 1.00 79.06 85 ALA A O 1
ATOM 676 N N . GLY A 1 86 ? -7.683 2.374 -0.301 1.00 82.56 86 GLY A N 1
ATOM 677 C CA . GLY A 1 86 ? -9.099 2.273 0.007 1.00 82.56 86 GLY A CA 1
ATOM 678 C C . GLY A 1 86 ? -9.388 2.527 1.474 1.00 82.56 86 GLY A C 1
ATOM 679 O O . GLY A 1 86 ? -8.497 2.853 2.262 1.00 82.56 86 GLY A O 1
ATOM 680 N N . TRP A 1 87 ? -10.661 2.390 1.819 1.00 86.25 87 TRP A N 1
ATOM 681 C CA . TRP A 1 87 ? -11.176 2.666 3.150 1.00 86.25 87 TRP A CA 1
ATOM 682 C C . TRP A 1 87 ? -11.960 1.467 3.651 1.00 86.25 87 TRP A C 1
ATOM 684 O O . TRP A 1 87 ? -12.746 0.866 2.919 1.00 86.25 87 TRP A O 1
ATOM 694 N N . SER A 1 88 ? -11.758 1.140 4.920 1.00 90.00 88 SER A N 1
ATOM 695 C CA . SER A 1 88 ? -12.528 0.125 5.621 1.00 90.00 88 SER A CA 1
ATOM 696 C C . SER A 1 88 ? -13.015 0.709 6.937 1.00 90.00 88 SER A C 1
ATOM 698 O O . SER A 1 88 ? -12.246 1.362 7.645 1.00 90.00 88 SER A O 1
ATOM 700 N N . VAL A 1 89 ? -14.288 0.489 7.253 1.00 92.69 89 VAL A N 1
ATOM 701 C CA . VAL A 1 89 ? -14.907 0.919 8.509 1.00 92.69 89 VAL A CA 1
ATOM 702 C C . VAL A 1 89 ? -15.212 -0.314 9.340 1.00 92.69 89 VAL A C 1
ATOM 704 O O . VAL A 1 89 ? -15.761 -1.304 8.847 1.00 92.69 89 VAL A O 1
ATOM 707 N N . PHE A 1 90 ? -14.840 -0.241 10.613 1.00 93.81 90 PHE A N 1
ATOM 708 C CA . PHE A 1 90 ? -15.090 -1.285 11.589 1.00 93.81 90 PHE A CA 1
ATOM 709 C C . PHE A 1 90 ? -15.931 -0.725 12.728 1.00 93.81 90 PHE A C 1
ATOM 711 O O . PHE A 1 90 ? -15.666 0.373 13.214 1.00 93.81 90 PHE A O 1
ATOM 718 N N . ALA A 1 91 ? -16.936 -1.482 13.152 1.00 96.69 91 ALA A N 1
ATOM 719 C CA . ALA A 1 91 ? -17.724 -1.193 14.340 1.00 96.69 91 ALA A CA 1
ATOM 720 C C . ALA A 1 91 ? -17.467 -2.276 15.386 1.00 96.69 91 ALA A C 1
ATOM 722 O O . ALA A 1 91 ? -17.421 -3.461 15.057 1.00 96.69 91 ALA A O 1
ATOM 723 N N . MET A 1 92 ? -17.316 -1.872 16.643 1.00 97.69 92 MET A N 1
ATOM 724 C CA . MET A 1 92 ? -17.212 -2.799 17.763 1.00 97.69 92 MET A CA 1
ATOM 725 C C . MET A 1 92 ? -18.544 -2.841 18.505 1.00 97.69 92 MET A C 1
ATOM 727 O O . MET A 1 92 ? -19.101 -1.794 18.835 1.00 97.69 92 MET A O 1
ATOM 731 N N . ARG A 1 93 ? -19.060 -4.042 18.763 1.00 97.19 93 ARG A N 1
ATOM 732 C CA . ARG A 1 93 ? -20.288 -4.257 19.534 1.00 97.19 93 ARG A CA 1
ATOM 733 C C . ARG A 1 93 ? -20.156 -5.539 20.344 1.00 97.19 93 ARG A C 1
ATOM 735 O O . ARG A 1 93 ? -19.842 -6.581 19.778 1.00 97.19 93 ARG A O 1
ATOM 742 N N . ASP A 1 94 ? -20.379 -5.437 21.653 1.00 97.06 94 ASP A N 1
ATOM 743 C CA . ASP A 1 94 ? -20.344 -6.566 22.595 1.00 97.06 94 ASP A CA 1
ATOM 744 C C . ASP A 1 94 ? -19.034 -7.383 22.516 1.00 97.06 94 ASP A C 1
ATOM 746 O O . ASP A 1 94 ? -19.035 -8.610 22.534 1.00 97.06 94 ASP A O 1
ATOM 750 N N . GLY A 1 95 ? -17.894 -6.693 22.373 1.00 96.94 95 GLY A N 1
ATOM 751 C CA . GLY A 1 95 ? -16.563 -7.308 22.252 1.00 96.94 95 GLY A CA 1
ATOM 752 C C . GLY A 1 95 ? -16.232 -7.895 20.872 1.00 96.94 95 GLY A C 1
ATOM 753 O O . GLY A 1 95 ? -15.087 -8.270 20.637 1.00 96.94 95 GLY A O 1
ATOM 754 N N . ALA A 1 96 ? -17.189 -7.931 19.941 1.00 97.44 96 ALA A N 1
ATOM 755 C CA . ALA A 1 96 ? -16.976 -8.369 18.564 1.00 97.44 96 ALA A CA 1
ATOM 756 C C . ALA A 1 96 ? -16.699 -7.184 17.624 1.00 97.44 96 ALA A C 1
ATOM 758 O O . ALA A 1 96 ? -17.252 -6.094 17.793 1.00 97.44 96 ALA A O 1
ATOM 759 N N . VAL A 1 97 ? -15.856 -7.408 16.611 1.00 96.12 97 VAL A N 1
ATOM 760 C CA . VAL A 1 97 ? -15.501 -6.424 15.576 1.00 96.12 97 VAL A CA 1
ATOM 761 C C . VAL A 1 97 ? -16.171 -6.803 14.259 1.00 96.12 97 VAL A C 1
ATOM 763 O O . VAL A 1 97 ? -16.007 -7.916 13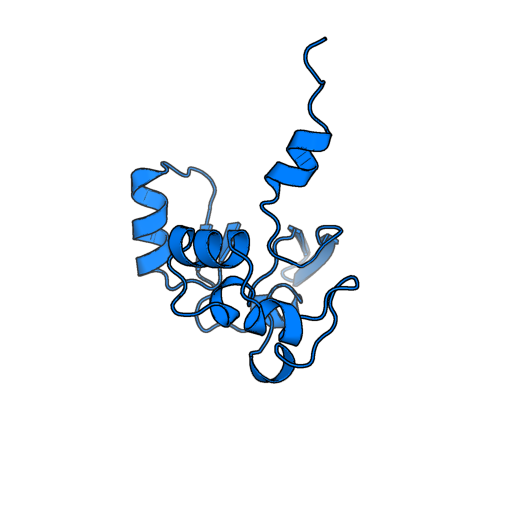.768 1.00 96.12 97 VAL A O 1
ATOM 766 N N . TYR A 1 98 ? -16.892 -5.857 13.666 1.00 95.25 98 TYR A N 1
ATOM 767 C CA . TYR A 1 98 ? -17.630 -6.029 12.420 1.00 95.25 98 TYR A CA 1
ATOM 768 C C . TYR A 1 98 ? -17.075 -5.093 11.358 1.00 95.25 98 TYR A C 1
ATOM 770 O O . TYR A 1 98 ? -16.989 -3.887 11.585 1.00 95.25 98 TYR A O 1
ATOM 778 N N . ASN A 1 99 ? -16.750 -5.617 10.179 1.00 94.38 99 ASN A N 1
ATOM 779 C CA . ASN A 1 99 ? -16.503 -4.774 9.017 1.00 94.38 99 ASN A CA 1
ATOM 780 C C . ASN A 1 99 ? -17.838 -4.315 8.427 1.00 94.38 99 ASN A C 1
ATOM 782 O O . ASN A 1 99 ? -18.585 -5.128 7.890 1.00 94.38 99 ASN A O 1
ATOM 786 N N . THR A 1 100 ? -18.148 -3.028 8.554 1.00 95.19 100 THR A N 1
ATOM 787 C CA . THR A 1 100 ? -19.452 -2.479 8.154 1.00 95.19 100 THR A CA 1
ATOM 788 C C . THR A 1 100 ? -19.434 -1.912 6.745 1.00 95.19 100 THR A C 1
ATOM 790 O O . THR A 1 100 ? -20.419 -2.039 6.024 1.00 95.19 100 THR A O 1
ATOM 793 N N . TYR A 1 101 ? -18.308 -1.323 6.336 1.00 90.50 101 TYR A N 1
ATOM 794 C CA . TYR A 1 101 ? -18.141 -0.739 5.010 1.00 90.50 101 TYR A CA 1
ATOM 795 C C . TYR A 1 101 ? -16.734 -0.978 4.478 1.00 90.50 101 TYR A C 1
ATOM 797 O O . TYR A 1 101 ? -15.750 -0.935 5.222 1.00 90.50 101 TYR A O 1
ATOM 805 N N . ARG A 1 102 ? -16.649 -1.167 3.162 1.00 87.31 102 ARG A N 1
ATOM 806 C CA . ARG A 1 102 ? -15.410 -1.122 2.389 1.00 87.31 102 ARG A CA 1
ATOM 807 C C . ARG A 1 102 ? -15.639 -0.318 1.125 1.00 87.31 102 ARG A C 1
ATOM 809 O O . ARG A 1 102 ? -16.618 -0.543 0.420 1.00 87.31 102 ARG A O 1
ATOM 816 N N . VAL A 1 103 ? -14.716 0.589 0.843 1.00 83.00 103 VAL A N 1
ATOM 817 C CA . VAL A 1 103 ? -14.707 1.386 -0.380 1.00 83.00 103 VAL A CA 1
ATOM 818 C C . VAL A 1 103 ? -13.337 1.255 -1.017 1.00 83.00 103 VAL A C 1
ATOM 820 O O . VAL A 1 103 ? -12.309 1.461 -0.369 1.00 83.00 103 VAL A O 1
ATOM 823 N N . TYR A 1 104 ? -13.345 0.928 -2.302 1.00 75.00 104 TYR A N 1
ATOM 824 C CA . TYR A 1 104 ? -12.164 0.941 -3.147 1.00 75.00 104 TYR A CA 1
ATOM 825 C C . TYR A 1 104 ? -12.277 2.131 -4.103 1.00 75.00 104 TYR A C 1
ATOM 827 O O . TYR A 1 104 ? -13.394 2.474 -4.501 1.00 75.00 104 TYR A O 1
ATOM 835 N N . PRO A 1 105 ? -11.158 2.766 -4.480 1.00 69.44 105 PRO A N 1
ATOM 836 C CA . PRO A 1 105 ? -11.158 3.701 -5.594 1.00 69.44 105 PRO A CA 1
ATOM 837 C C . PRO A 1 105 ? -11.682 3.010 -6.861 1.00 69.44 105 PRO A C 1
ATOM 839 O O . PRO A 1 105 ? -11.521 1.800 -7.028 1.00 69.44 105 PRO A O 1
ATOM 842 N N . HIS A 1 106 ? -12.287 3.792 -7.763 1.00 62.50 106 HIS A N 1
ATOM 843 C CA . HIS A 1 106 ? -12.793 3.301 -9.055 1.00 62.50 106 HIS A CA 1
ATOM 844 C C . HIS A 1 106 ? -11.725 2.569 -9.874 1.00 62.50 106 HIS A C 1
ATOM 846 O O . HIS A 1 106 ? -12.051 1.673 -10.642 1.00 62.50 106 HIS A O 1
ATOM 852 N N . SER A 1 107 ? -10.458 2.946 -9.685 1.00 64.50 107 SER A N 1
ATOM 853 C CA . SER A 1 107 ? -9.311 2.177 -10.138 1.00 64.50 107 SER A CA 1
ATOM 854 C C . SER A 1 107 ? -8.549 1.668 -8.924 1.00 64.50 107 SER A C 1
ATOM 856 O O . SER A 1 107 ? -8.038 2.460 -8.136 1.00 64.50 107 SER A O 1
ATOM 858 N N . ARG A 1 108 ? -8.447 0.348 -8.790 1.00 63.72 108 ARG A N 1
ATOM 859 C CA . ARG A 1 108 ? -7.613 -0.336 -7.798 1.00 63.72 108 ARG A CA 1
ATOM 860 C C . ARG A 1 108 ? -6.133 -0.308 -8.154 1.00 63.72 108 ARG A C 1
ATOM 862 O O . ARG A 1 108 ? -5.322 -0.791 -7.360 1.00 63.72 108 ARG A O 1
ATOM 869 N N . LEU A 1 109 ? -5.774 0.230 -9.318 1.00 65.19 109 LEU A N 1
ATOM 870 C CA . LEU A 1 109 ? -4.392 0.568 -9.620 1.00 65.19 109 LEU A CA 1
ATOM 871 C C . LEU A 1 109 ? -3.924 1.674 -8.690 1.00 65.19 109 LEU A C 1
ATOM 873 O O . LEU A 1 109 ? -4.711 2.494 -8.214 1.00 65.19 109 LEU A O 1
ATOM 877 N N . VAL A 1 110 ? -2.614 1.731 -8.482 1.00 59.28 110 VAL A N 1
ATOM 878 C CA . VAL A 1 110 ? -2.022 2.905 -7.864 1.00 59.28 110 VAL A CA 1
ATOM 879 C C . VAL A 1 110 ? -2.041 4.046 -8.878 1.00 59.28 110 VAL A C 1
ATOM 881 O O . VAL A 1 110 ? -1.051 4.338 -9.537 1.00 59.28 110 VAL A O 1
ATOM 884 N N . ARG A 1 111 ? -3.194 4.696 -9.025 1.00 52.97 111 ARG A N 1
ATOM 885 C CA . ARG A 1 111 ? -3.207 6.095 -9.434 1.00 52.97 111 ARG A CA 1
ATOM 886 C C . ARG A 1 111 ? -2.896 6.926 -8.197 1.00 52.97 111 ARG A C 1
ATOM 888 O O . ARG A 1 111 ? -3.408 6.601 -7.120 1.00 52.97 111 ARG A O 1
ATOM 895 N N . PRO A 1 112 ? -2.110 8.007 -8.311 1.00 50.28 112 PRO A N 1
ATOM 896 C CA . PRO A 1 112 ? -2.062 8.990 -7.247 1.00 50.28 112 PRO A CA 1
ATOM 897 C C . PRO A 1 112 ? -3.507 9.404 -6.967 1.00 50.28 112 PRO A C 1
ATOM 899 O O . PRO A 1 112 ? -4.173 9.928 -7.858 1.00 50.28 112 PRO A O 1
ATOM 902 N N . LEU A 1 113 ? -4.029 9.102 -5.774 1.00 46.62 113 LEU A N 1
ATOM 903 C CA . LEU A 1 113 ? -5.434 9.361 -5.422 1.00 46.62 113 LEU A CA 1
ATOM 904 C C . LEU A 1 113 ? -5.806 10.833 -5.616 1.00 46.62 113 LEU A C 1
ATOM 906 O O . LEU A 1 113 ? -6.969 11.153 -5.835 1.00 46.62 113 LEU A O 1
ATOM 910 N N . PHE A 1 114 ? -4.809 11.719 -5.568 1.00 45.03 114 PHE A N 1
ATOM 911 C CA . PHE A 1 114 ? -5.006 13.127 -5.845 1.00 45.03 114 PHE A CA 1
ATOM 912 C C . PHE A 1 114 ? -5.340 13.407 -7.313 1.00 45.03 114 PHE A C 1
ATOM 914 O O . PHE A 1 114 ? -6.012 14.386 -7.549 1.00 45.03 114 PHE A O 1
ATOM 921 N N . SER A 1 115 ? -4.958 12.581 -8.295 1.00 51.62 115 SER A N 1
ATOM 922 C CA . SER A 1 115 ? -5.251 12.848 -9.718 1.00 51.62 115 SER A CA 1
ATOM 923 C C . SER A 1 115 ? -6.755 12.933 -10.000 1.00 51.62 115 SER A C 1
ATOM 925 O O . SER A 1 115 ? -7.210 13.913 -10.576 1.00 51.62 115 SER A O 1
ATOM 927 N N . GLY A 1 116 ? -7.545 11.987 -9.484 1.00 53.12 116 GLY A N 1
ATOM 928 C CA . GLY A 1 116 ? -9.008 12.058 -9.566 1.00 53.12 116 GLY A CA 1
ATOM 929 C C . GLY A 1 116 ? -9.622 13.142 -8.671 1.00 53.12 116 GLY A C 1
ATOM 930 O O . GLY A 1 116 ? -10.724 13.596 -8.943 1.00 53.12 116 GLY A O 1
ATOM 931 N N . LEU A 1 117 ? -8.927 13.582 -7.614 1.00 48.84 117 LEU A N 1
ATOM 932 C CA . LEU A 1 117 ? -9.359 14.725 -6.798 1.00 48.84 117 LEU A CA 1
ATOM 933 C C . LEU A 1 117 ? -9.014 16.072 -7.457 1.00 48.84 117 LEU A C 1
ATOM 935 O O . LEU A 1 117 ? -9.765 17.021 -7.277 1.00 48.84 117 LEU A O 1
ATOM 939 N N . LEU A 1 118 ? -7.924 16.156 -8.230 1.00 52.12 118 LEU A N 1
ATOM 940 C CA . LEU A 1 118 ? -7.546 17.322 -9.033 1.00 52.12 118 LEU A CA 1
ATOM 941 C C . LEU A 1 118 ? -8.577 17.564 -10.139 1.00 52.12 118 LEU A C 1
ATOM 943 O O . LEU A 1 118 ? -8.918 18.708 -10.393 1.00 52.12 118 LEU A O 1
ATOM 947 N N . GLU A 1 119 ? -9.129 16.500 -10.730 1.00 56.94 119 GLU A N 1
ATOM 948 C CA . GLU A 1 119 ? -10.248 16.586 -11.684 1.00 56.94 119 GLU A CA 1
ATOM 949 C C . GLU A 1 119 ? -11.551 17.121 -11.051 1.00 56.94 119 GLU A C 1
ATOM 951 O O . GLU A 1 119 ? -12.455 17.541 -11.769 1.00 56.94 119 GLU A O 1
ATOM 956 N N . LEU A 1 120 ? -11.659 17.109 -9.715 1.00 55.88 120 LEU A N 1
ATOM 957 C CA . LEU A 1 120 ? -12.787 17.668 -8.959 1.00 55.88 120 LEU A CA 1
ATOM 958 C C . LEU A 1 120 ? -12.501 19.072 -8.408 1.00 55.88 120 LEU A C 1
ATOM 960 O O . LEU A 1 120 ? -13.393 19.675 -7.804 1.00 55.88 120 LEU A O 1
ATOM 964 N N . LEU A 1 121 ? -11.278 19.589 -8.566 1.00 49.72 121 LEU A N 1
ATOM 965 C CA . LEU A 1 121 ? -10.988 20.974 -8.222 1.00 49.72 121 LEU A CA 1
ATOM 966 C C . LEU A 1 121 ? -11.611 21.892 -9.284 1.00 49.72 121 LEU A C 1
ATOM 968 O O . LEU A 1 121 ? -11.601 21.548 -10.466 1.00 49.72 121 LEU A O 1
ATOM 972 N N . PRO A 1 122 ? -12.159 23.056 -8.894 1.00 58.44 122 PRO A N 1
ATOM 973 C CA . PRO A 1 122 ? -12.587 24.053 -9.864 1.00 58.44 122 PRO A CA 1
ATOM 974 C C . PRO A 1 122 ? -11.398 24.421 -10.753 1.00 58.44 122 PRO A C 1
ATOM 976 O O . PRO A 1 122 ? -10.316 24.706 -10.237 1.00 58.44 122 PRO A O 1
ATOM 979 N N . ASN A 1 123 ? -11.594 24.424 -12.071 1.00 59.97 123 ASN A N 1
ATOM 980 C CA . ASN A 1 123 ? -10.637 25.076 -12.956 1.00 59.97 123 ASN A CA 1
ATOM 981 C C . ASN A 1 123 ? -10.669 26.577 -12.637 1.00 59.97 123 ASN A C 1
ATOM 983 O O . ASN A 1 123 ? -11.751 27.140 -12.467 1.00 59.97 123 ASN A O 1
ATOM 987 N N . GLU A 1 124 ? -9.502 27.206 -12.507 1.00 51.47 124 GLU A N 1
ATOM 988 C CA . GLU A 1 124 ? -9.433 28.667 -12.498 1.00 51.47 124 GLU A CA 1
ATOM 989 C C . GLU A 1 124 ? -9.819 29.142 -13.908 1.00 51.47 124 GLU A C 1
ATOM 991 O O . GLU A 1 124 ? -9.102 28.853 -14.868 1.00 51.47 124 GLU A O 1
ATOM 996 N N . ASP A 1 125 ? -10.995 29.767 -14.025 1.00 50.34 125 ASP A N 1
ATOM 997 C CA . ASP A 1 125 ? -11.420 30.518 -15.216 1.00 50.34 125 ASP A CA 1
ATOM 998 C C . ASP A 1 125 ? -10.505 31.732 -15.465 1.00 50.34 125 ASP A C 1
ATOM 1000 O O . ASP A 1 125 ? -10.129 32.413 -14.477 1.00 50.34 125 ASP A O 1
#

Foldseek 3Di:
DEDQDDPVLVVVLCVVVVDPDDYDHCHPHCVCVVLVFFADPVCQLCDDFLNDRRVVCQVVVDPVLVVQCVSSVPPGSCRSFRGFDWDWDWDDDPNDIDTDDIDGPSGRGPDPPCVVVVVVDDDDD

pLDDT: mean 82.14, std 14.15, range [45.03, 97.69]

Radius of gyration: 16.27 Å; chains: 1; bounding box: 32×46×43 Å

Secondary structure (DSSP, 8-state):
-EESS-HHHHHHHHGGGT--S--EE-TT-SHHHHTTSB--GGGGGG-EETTEEHHHHHHH--HHHHHHHHHTT-SSHHHHTSB---EEEEEEETTEEEEEEEE--S--S---HHHHHHTTSPP--

Sequence (125 aa):
CMSRAPLEKLVAFKEPRGWTVPWVSGYGDDFLFDYGFAFRREGMSSSVRDGVDLGEMLREAPQWLRDYREEVGAPDLESAVSVSAGWSVFAMRDGAVYNTYRVYPHSRLVRPLFSGLLELLPNED